Protein AF-A0A4R6DBM1-F1 (afdb_monomer)

Sequence (83 aa):
MTLSGEDLTRASGSLRAYSVAGHDDDRDEAHSILTDLILDATAQGDQEAFEALNEARLLLSQGHSQANDADNMLEALAQTRRE

Nearest PDB structures (foldseek):
  2hmq-assembly2_C  TM=7.723E-01  e=5.314E-01  Themiste dyscritum
  1i4y-assembly1_C  TM=7.826E-01  e=5.945E-01  Phascolopsis gouldii
  1hmd-assembly1_A  TM=7.659E-01  e=5.621E-01  Themiste dyscritum
  2hmq-assembly1_A  TM=7.586E-01  e=7.871E-01  Themiste dyscritum
  1i4z-assembly1_A  TM=7.565E-01  e=9.314E-01  Phascolopsis gouldii

Solvent-accessible surface area (backbone atoms only — not comparable to full-atom values): 4334 Å² total; per-residue (Å²): 134,74,84,59,67,66,54,53,50,50,26,32,51,23,22,46,49,14,43,71,72,62,44,66,69,31,47,52,50,22,52,50,46,43,51,52,52,36,52,51,23,57,77,64,68,37,61,70,57,31,52,54,42,51,49,28,53,52,34,43,72,77,33,50,88,33,14,50,57,23,25,53,52,48,52,49,55,55,50,66,74,74,112

pLDDT: mean 89.92, std 7.63, range [49.69, 95.88]

Organism: NCBI:txid2035

Mean predicted aligned error: 3.41 Å

Radius of gyration: 11.57 Å; Cα contacts (8 Å, |Δi|>4): 93; chains: 1; bounding box: 29×21×30 Å

Foldseek 3Di:
DDQDLVLLVLLLVLLVVCLVPVDVVSLVSNLVSLVVSLVVCVVVVNVVSNVLSVVLNVQSVVGNNSSVVSSVSSVVVSVVVVD

Secondary structure (DSSP, 8-state):
----HHHHHHHHHHHHHHHHH--HHHHHHHHHHHHHHHHHHHHHT-HHHHHHHHHHHHHHHH-GGGHHHHHHHHHHHHHHTT-

Structure (mmCIF, N/CA/C/O backbone):
data_AF-A0A4R6DBM1-F1
#
_entry.id   AF-A0A4R6DBM1-F1
#
loop_
_atom_site.group_PDB
_atom_site.id
_atom_site.type_symbol
_atom_site.label_atom_id
_atom_site.label_alt_id
_atom_site.label_comp_id
_atom_site.label_asym_id
_atom_site.label_entity_id
_atom_site.label_seq_id
_atom_site.pdbx_PDB_ins_code
_atom_site.Cartn_x
_atom_site.Cartn_y
_atom_site.Cartn_z
_atom_site.occupancy
_atom_site.B_iso_or_equiv
_atom_site.auth_seq_id
_atom_site.auth_comp_id
_atom_site.auth_asym_id
_atom_site.auth_atom_id
_atom_site.pdbx_PDB_model_num
ATOM 1 N N . MET A 1 1 ? -15.710 -5.342 10.311 1.00 49.69 1 MET A N 1
ATOM 2 C CA . MET A 1 1 ? -15.231 -5.651 8.950 1.00 49.69 1 MET A CA 1
ATOM 3 C C . MET A 1 1 ? -13.753 -5.349 8.970 1.00 49.69 1 MET A C 1
ATOM 5 O O . MET A 1 1 ? -13.408 -4.328 9.539 1.00 49.69 1 MET A O 1
ATOM 9 N N . THR A 1 2 ? -12.933 -6.282 8.503 1.00 65.56 2 THR A N 1
ATOM 10 C CA . THR A 1 2 ? -11.465 -6.221 8.517 1.00 65.56 2 THR A CA 1
ATOM 11 C C . THR A 1 2 ? -11.012 -5.859 7.106 1.00 65.56 2 THR A C 1
ATOM 13 O O . THR A 1 2 ? -11.695 -6.258 6.161 1.00 65.56 2 THR A O 1
ATOM 16 N N . LEU A 1 3 ? -9.898 -5.135 6.939 1.00 73.94 3 LEU A N 1
ATOM 17 C CA . LEU A 1 3 ? -9.277 -4.953 5.618 1.00 73.94 3 LEU A CA 1
ATOM 18 C C . LEU A 1 3 ? -9.214 -6.275 4.843 1.00 73.94 3 LEU A C 1
ATOM 20 O O . LEU A 1 3 ? -8.898 -7.325 5.410 1.00 73.94 3 LEU A O 1
ATOM 24 N N . SER A 1 4 ? -9.510 -6.202 3.548 1.00 81.19 4 SER A N 1
ATOM 25 C CA . SER A 1 4 ? -9.502 -7.351 2.651 1.00 81.19 4 SER A CA 1
ATOM 26 C C . SER A 1 4 ? -8.089 -7.930 2.541 1.00 81.19 4 SER A C 1
ATOM 28 O O . SER A 1 4 ? -7.168 -7.307 2.014 1.00 81.19 4 SER A O 1
ATOM 30 N N . GLY A 1 5 ? -7.904 -9.145 3.065 1.00 83.12 5 GLY A N 1
ATOM 31 C CA . GLY A 1 5 ? -6.628 -9.860 2.974 1.00 83.12 5 GLY A CA 1
ATOM 32 C C . GLY A 1 5 ? -6.235 -10.198 1.531 1.00 83.12 5 GLY A C 1
ATOM 33 O O . GLY A 1 5 ? -5.046 -10.315 1.229 1.00 83.12 5 GLY A O 1
ATOM 34 N N . GLU A 1 6 ? -7.219 -10.319 0.638 1.00 88.06 6 GLU A N 1
ATOM 35 C CA . GLU A 1 6 ? -6.995 -10.507 -0.797 1.00 88.06 6 GLU A CA 1
ATOM 36 C C . GLU A 1 6 ? -6.392 -9.247 -1.423 1.00 88.06 6 GLU A C 1
ATOM 38 O O . GLU A 1 6 ? -5.385 -9.344 -2.124 1.00 88.06 6 GLU A O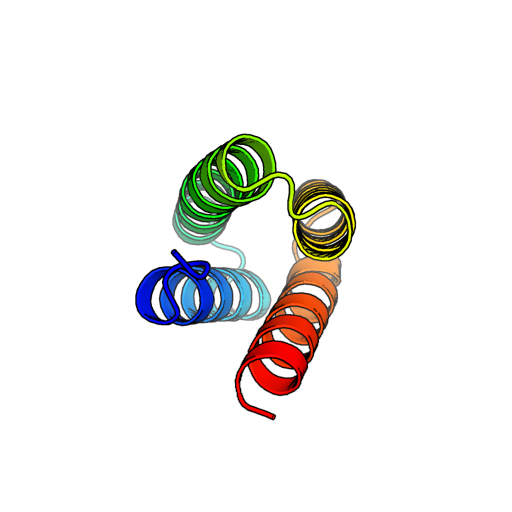 1
ATOM 43 N N . ASP A 1 7 ? -6.923 -8.067 -1.094 1.00 90.25 7 ASP A N 1
ATOM 44 C CA . ASP A 1 7 ? -6.417 -6.795 -1.619 1.00 90.25 7 ASP A CA 1
ATOM 45 C C . ASP A 1 7 ? -5.031 -6.455 -1.063 1.00 90.25 7 ASP A C 1
ATOM 47 O O . ASP A 1 7 ? -4.167 -6.002 -1.811 1.00 90.25 7 ASP A O 1
ATOM 51 N N . LEU A 1 8 ? -4.754 -6.774 0.209 1.00 88.88 8 LEU A N 1
ATOM 52 C CA . LEU A 1 8 ? -3.397 -6.679 0.770 1.00 88.88 8 LEU A CA 1
ATOM 53 C C . LEU A 1 8 ? -2.404 -7.568 0.005 1.00 88.88 8 LEU A C 1
ATOM 55 O O . LEU A 1 8 ? -1.307 -7.129 -0.340 1.00 88.88 8 LEU A O 1
ATOM 59 N N . THR A 1 9 ? -2.801 -8.805 -0.305 1.00 90.38 9 THR A N 1
ATOM 60 C CA . THR A 1 9 ? -1.965 -9.748 -1.065 1.00 90.38 9 THR A CA 1
ATOM 61 C C . THR A 1 9 ? -1.751 -9.267 -2.502 1.00 90.38 9 THR A C 1
ATOM 63 O O . THR A 1 9 ? -0.648 -9.375 -3.039 1.00 90.38 9 THR A O 1
ATOM 66 N N . ARG A 1 10 ? -2.784 -8.698 -3.131 1.00 92.00 10 ARG A N 1
ATOM 67 C CA . ARG A 1 10 ? -2.709 -8.155 -4.491 1.00 92.00 10 ARG A CA 1
ATOM 68 C C . ARG A 1 10 ? -1.829 -6.903 -4.564 1.00 92.00 10 ARG A C 1
ATOM 70 O O . ARG A 1 10 ? -1.020 -6.790 -5.486 1.00 92.00 10 ARG A O 1
ATOM 77 N N . ALA A 1 11 ? -1.940 -5.999 -3.587 1.00 93.00 11 ALA A N 1
ATOM 78 C CA . ALA A 1 11 ? -1.082 -4.820 -3.473 1.00 93.00 11 ALA A CA 1
ATOM 79 C C . ALA A 1 11 ? 0.391 -5.223 -3.319 1.00 93.00 11 ALA A C 1
ATOM 81 O O . ALA A 1 11 ? 1.234 -4.744 -4.072 1.00 93.00 11 ALA A O 1
ATOM 82 N N . SER A 1 12 ? 0.680 -6.160 -2.410 1.00 93.19 12 SER A N 1
ATOM 83 C CA . SER A 1 12 ? 2.019 -6.732 -2.207 1.00 93.19 12 SER A CA 1
ATOM 84 C C . SER A 1 12 ? 2.582 -7.355 -3.494 1.00 93.19 12 SER A C 1
ATOM 86 O O . SER A 1 12 ? 3.690 -7.031 -3.922 1.00 93.19 12 SER A O 1
ATOM 88 N N . GLY A 1 13 ? 1.785 -8.166 -4.200 1.00 93.12 13 GLY A N 1
ATOM 89 C CA . GLY A 1 13 ? 2.188 -8.751 -5.483 1.00 93.12 13 GLY A CA 1
ATOM 90 C C . GLY A 1 13 ? 2.554 -7.704 -6.541 1.00 93.12 13 GLY A C 1
ATOM 91 O O . GLY A 1 13 ? 3.580 -7.843 -7.208 1.00 93.12 13 GLY A O 1
ATOM 92 N N . SER A 1 14 ? 1.758 -6.638 -6.647 1.00 94.38 14 SER A N 1
ATOM 93 C CA . SER A 1 14 ? 1.982 -5.542 -7.604 1.00 94.38 14 SER A CA 1
ATOM 94 C C . SER A 1 14 ? 3.217 -4.713 -7.235 1.00 94.38 14 SER A C 1
ATOM 96 O O . SER A 1 14 ? 4.035 -4.395 -8.093 1.00 94.38 14 SER A O 1
ATOM 98 N N . LEU A 1 15 ? 3.426 -4.436 -5.945 1.00 93.38 15 LEU A N 1
ATOM 99 C CA . LEU A 1 15 ? 4.630 -3.760 -5.452 1.00 93.38 15 LEU A CA 1
ATOM 100 C C . LEU A 1 15 ? 5.895 -4.567 -5.704 1.00 93.38 15 LEU A C 1
ATOM 102 O O . LEU A 1 15 ? 6.907 -3.998 -6.105 1.00 93.38 15 LEU A O 1
ATOM 106 N N . ARG A 1 16 ? 5.845 -5.885 -5.508 1.00 93.00 16 ARG A N 1
ATOM 107 C CA . ARG A 1 16 ? 6.974 -6.775 -5.781 1.00 93.00 16 ARG A CA 1
ATOM 108 C C . ARG A 1 16 ? 7.263 -6.869 -7.276 1.00 93.00 16 ARG A C 1
ATOM 110 O O . ARG A 1 16 ? 8.427 -6.806 -7.668 1.00 93.00 16 ARG A O 1
ATOM 117 N N . ALA A 1 17 ? 6.228 -6.980 -8.109 1.00 92.06 17 ALA A N 1
ATOM 118 C CA . ALA A 1 17 ? 6.365 -6.951 -9.564 1.00 92.06 17 ALA A CA 1
ATOM 119 C C . ALA A 1 17 ? 7.002 -5.635 -10.025 1.00 92.06 17 ALA A C 1
ATOM 121 O O . ALA A 1 17 ? 8.040 -5.665 -10.695 1.00 92.06 17 ALA A O 1
ATOM 122 N N . TYR A 1 18 ? 6.477 -4.502 -9.540 1.00 92.50 18 TYR A N 1
ATOM 123 C CA . TYR A 1 18 ? 7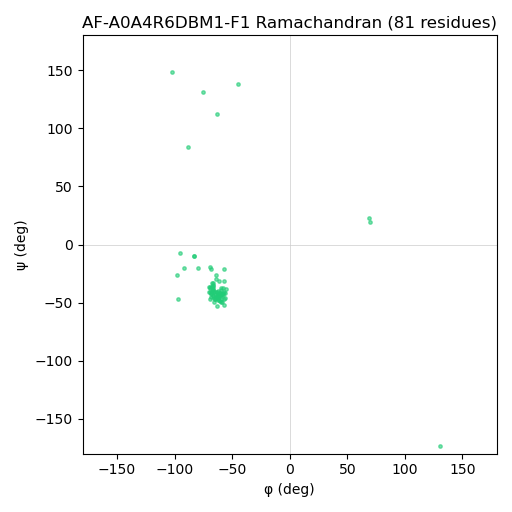.067 -3.196 -9.785 1.00 92.50 18 TYR A CA 1
ATOM 124 C C . TYR A 1 18 ? 8.508 -3.179 -9.297 1.00 92.50 18 TYR A C 1
ATOM 126 O O . TYR A 1 18 ? 9.370 -2.924 -10.115 1.00 92.50 18 TYR A O 1
ATOM 134 N N . SER A 1 19 ? 8.810 -3.562 -8.051 1.00 91.12 19 SER A N 1
ATOM 135 C CA . SER A 1 19 ? 10.162 -3.594 -7.462 1.00 91.12 19 SER A CA 1
ATOM 136 C C . SER A 1 19 ? 11.180 -4.456 -8.218 1.00 91.12 19 SER A C 1
ATOM 138 O O . SER A 1 19 ? 12.382 -4.235 -8.070 1.00 91.12 19 SER A O 1
ATOM 140 N N . VAL A 1 20 ? 10.750 -5.418 -9.032 1.00 91.00 20 VAL A N 1
ATOM 141 C CA . VAL A 1 20 ? 11.652 -6.258 -9.834 1.00 91.00 20 VAL A CA 1
ATOM 142 C C . VAL A 1 20 ? 11.788 -5.727 -11.258 1.00 91.00 20 VAL A C 1
ATOM 144 O O . VAL A 1 20 ? 12.903 -5.621 -11.765 1.00 91.00 20 VAL A O 1
ATOM 147 N N . ALA A 1 21 ? 10.671 -5.391 -11.904 1.00 90.56 21 ALA A N 1
ATOM 148 C CA . ALA A 1 21 ? 10.632 -5.079 -13.331 1.00 90.56 21 ALA A CA 1
ATOM 149 C C . ALA A 1 21 ? 10.654 -3.573 -13.642 1.00 90.56 21 ALA A C 1
ATOM 151 O O . ALA A 1 21 ? 11.111 -3.170 -14.709 1.00 90.56 21 ALA A O 1
ATOM 152 N N . GLY A 1 22 ? 10.183 -2.741 -12.714 1.00 87.75 22 GLY A N 1
ATOM 153 C CA . GLY A 1 22 ? 10.103 -1.289 -12.859 1.00 87.75 22 GLY A CA 1
ATOM 154 C C . GLY A 1 22 ? 9.046 -0.834 -13.866 1.00 87.75 22 GLY A C 1
ATOM 155 O O . GLY A 1 22 ? 9.141 0.284 -14.364 1.00 87.75 22 GLY A O 1
ATOM 156 N N . HIS A 1 23 ? 8.073 -1.685 -14.208 1.00 92.19 23 HIS A N 1
ATOM 157 C CA . HIS A 1 23 ? 7.019 -1.326 -15.153 1.00 92.19 23 HIS A CA 1
ATOM 158 C C . HIS A 1 23 ? 5.993 -0.391 -14.509 1.00 92.19 23 HIS A C 1
ATOM 160 O O . HIS A 1 23 ? 5.475 -0.670 -13.429 1.00 92.19 23 HIS A O 1
ATOM 166 N N . ASP A 1 24 ? 5.662 0.699 -15.199 1.00 91.19 24 ASP A N 1
ATOM 167 C CA . ASP A 1 24 ? 4.698 1.684 -14.701 1.00 91.19 24 ASP A CA 1
ATOM 168 C C . ASP A 1 24 ? 3.297 1.087 -14.475 1.00 91.19 24 ASP A C 1
ATOM 170 O O . ASP A 1 24 ? 2.625 1.494 -13.533 1.00 91.19 24 ASP A O 1
ATOM 174 N N . ASP A 1 25 ? 2.888 0.079 -15.256 1.00 93.81 25 ASP A N 1
ATOM 175 C CA . ASP A 1 25 ? 1.596 -0.602 -15.077 1.00 93.81 25 ASP A CA 1
ATOM 176 C C . ASP A 1 25 ? 1.486 -1.273 -13.692 1.00 93.81 25 ASP A C 1
ATOM 178 O O . ASP A 1 25 ? 0.463 -1.145 -13.019 1.00 93.81 25 ASP A O 1
ATOM 182 N N . ASP A 1 26 ? 2.564 -1.917 -13.223 1.00 93.69 26 ASP A N 1
ATOM 183 C CA . ASP A 1 26 ? 2.614 -2.552 -11.898 1.00 93.69 26 ASP A CA 1
ATOM 184 C C . ASP A 1 26 ? 2.559 -1.496 -10.777 1.00 93.69 26 ASP A C 1
ATOM 186 O O . ASP A 1 26 ? 1.929 -1.698 -9.732 1.00 93.69 26 ASP A O 1
ATOM 190 N N . ARG A 1 27 ? 3.198 -0.336 -10.996 1.00 92.88 27 ARG A N 1
ATOM 191 C CA . ARG A 1 27 ? 3.151 0.804 -10.066 1.00 92.88 27 ARG A CA 1
ATOM 192 C C . ARG A 1 27 ? 1.740 1.369 -9.965 1.00 92.88 27 ARG A C 1
ATOM 194 O O . ARG A 1 27 ? 1.263 1.648 -8.865 1.00 92.88 27 ARG A O 1
ATOM 201 N N . ASP A 1 28 ? 1.095 1.579 -11.103 1.00 94.88 28 ASP A N 1
ATOM 202 C CA . ASP A 1 28 ? -0.224 2.194 -11.173 1.00 94.88 28 ASP A CA 1
ATOM 203 C C . ASP A 1 28 ? -1.291 1.250 -10.587 1.00 94.88 28 ASP A C 1
ATOM 205 O O . ASP A 1 28 ? -2.163 1.699 -9.836 1.00 94.88 28 ASP A O 1
ATOM 209 N N . GLU A 1 29 ? -1.165 -0.064 -10.810 1.00 95.19 29 GLU A N 1
ATOM 210 C CA . GLU A 1 29 ? -1.997 -1.072 -10.145 1.00 95.19 29 GLU A CA 1
ATOM 211 C C . GLU A 1 29 ? -1.797 -1.063 -8.620 1.00 95.19 29 GLU A C 1
ATOM 213 O O . GLU A 1 29 ? -2.777 -0.974 -7.873 1.00 95.19 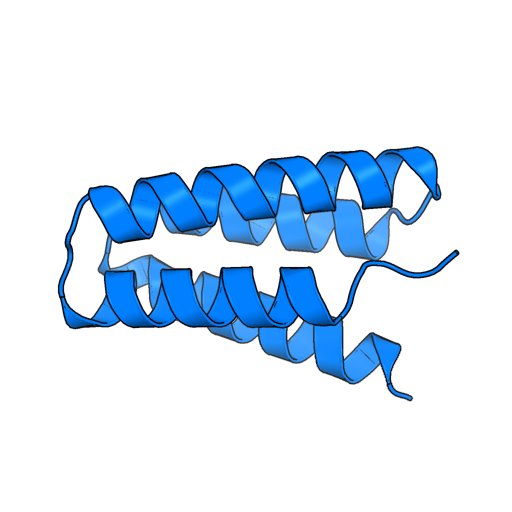29 GLU A O 1
ATOM 218 N N . ALA A 1 30 ? -0.548 -1.053 -8.139 1.00 94.06 30 ALA A N 1
ATOM 219 C CA . ALA A 1 30 ? -0.256 -0.951 -6.709 1.00 94.06 30 ALA A CA 1
ATOM 220 C C . ALA A 1 30 ? -0.840 0.333 -6.086 1.00 94.06 30 ALA A C 1
ATOM 222 O O . ALA A 1 30 ? -1.445 0.281 -5.014 1.00 94.06 30 ALA A O 1
ATOM 223 N N . HIS A 1 31 ? -0.731 1.483 -6.762 1.00 95.06 31 HIS A N 1
ATOM 224 C CA . HIS A 1 31 ? -1.331 2.740 -6.305 1.00 95.06 31 HIS A CA 1
ATOM 225 C C . HIS A 1 31 ? -2.859 2.681 -6.217 1.00 95.06 31 HIS A C 1
ATOM 227 O O . HIS A 1 31 ? -3.431 3.236 -5.269 1.00 95.06 31 HIS A O 1
ATOM 233 N N . SER A 1 32 ? -3.516 2.034 -7.183 1.00 95.81 32 SER A N 1
ATOM 234 C CA . SER A 1 32 ? -4.971 1.869 -7.182 1.00 95.81 32 SER A CA 1
ATOM 235 C C . SER A 1 32 ? -5.417 1.050 -5.974 1.00 95.81 32 SER A C 1
ATOM 237 O O . SER A 1 32 ? -6.218 1.531 -5.177 1.00 95.81 32 SER A O 1
ATOM 239 N N . ILE A 1 33 ? -4.831 -0.134 -5.779 1.00 95.44 33 ILE A N 1
ATOM 240 C CA . ILE A 1 33 ? -5.221 -1.043 -4.691 1.00 95.44 33 ILE A CA 1
ATOM 241 C C . ILE A 1 33 ? -4.926 -0.412 -3.325 1.00 95.44 33 ILE A C 1
ATOM 243 O O . ILE 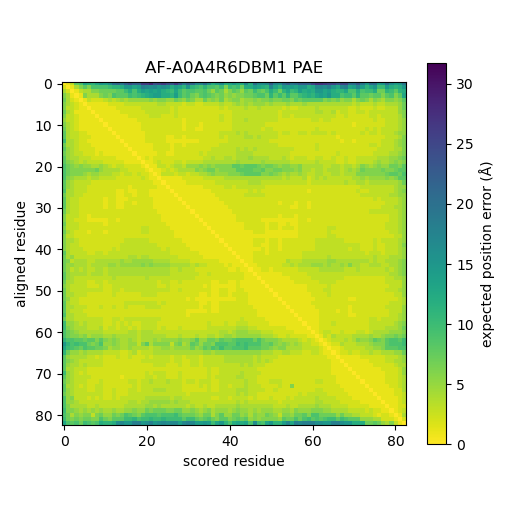A 1 33 ? -5.751 -0.477 -2.417 1.00 95.44 33 ILE A O 1
ATOM 247 N N . LEU A 1 34 ? -3.778 0.261 -3.174 1.00 94.88 34 LEU A N 1
ATOM 248 C CA . LEU A 1 34 ? -3.458 0.998 -1.948 1.00 94.88 34 LEU A CA 1
ATOM 249 C C . LEU A 1 34 ? -4.482 2.093 -1.652 1.00 94.88 34 LEU A C 1
ATOM 251 O O . LEU A 1 34 ? -4.810 2.324 -0.493 1.00 94.88 34 LEU A O 1
ATOM 255 N N . THR A 1 35 ? -4.999 2.770 -2.677 1.00 95.50 35 THR A N 1
ATOM 256 C CA . THR A 1 35 ? -6.026 3.801 -2.491 1.00 95.50 35 THR A CA 1
ATOM 257 C C . THR A 1 35 ? -7.333 3.193 -1.992 1.00 95.50 35 THR A C 1
ATOM 259 O O . THR A 1 35 ? -7.909 3.727 -1.044 1.00 95.50 35 THR A O 1
ATOM 262 N N . ASP A 1 36 ? -7.755 2.061 -2.551 1.00 94.69 36 ASP A N 1
ATOM 263 C CA . ASP A 1 36 ? -8.957 1.349 -2.104 1.00 94.69 36 ASP A CA 1
ATOM 264 C C . ASP A 1 36 ? -8.808 0.861 -0.653 1.00 94.69 36 ASP A C 1
ATOM 266 O O . ASP A 1 36 ? -9.667 1.128 0.189 1.00 94.69 36 ASP A O 1
ATOM 270 N N . LEU A 1 37 ? -7.659 0.270 -0.310 1.00 94.12 37 LEU A N 1
ATOM 271 C CA . LEU A 1 37 ? -7.342 -0.151 1.059 1.00 94.12 37 LEU A CA 1
ATOM 272 C C . LEU A 1 37 ? -7.341 1.022 2.057 1.00 94.12 37 LEU A C 1
ATOM 274 O O . LEU A 1 37 ? -7.809 0.873 3.185 1.00 94.12 37 LEU A O 1
ATOM 278 N N .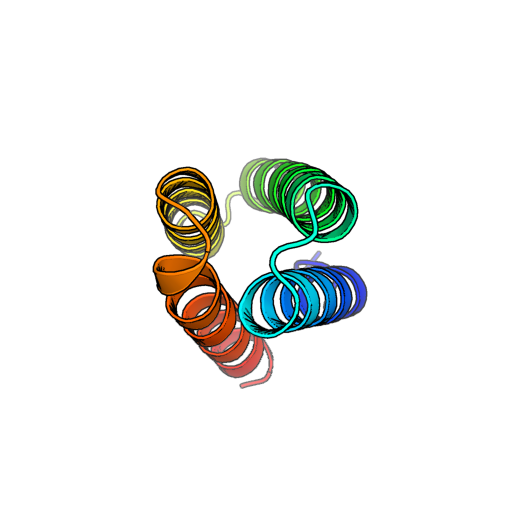 ILE A 1 38 ? -6.836 2.200 1.667 1.00 95.00 38 ILE A N 1
ATOM 279 C CA . ILE A 1 38 ? -6.855 3.411 2.510 1.00 95.00 38 ILE A CA 1
ATOM 280 C C . ILE A 1 38 ? -8.292 3.880 2.756 1.00 95.00 38 ILE A C 1
ATOM 282 O O . ILE A 1 38 ? -8.628 4.270 3.880 1.00 95.00 38 ILE A O 1
ATOM 286 N N . LEU A 1 39 ? -9.140 3.862 1.724 1.00 93.88 39 LEU A N 1
ATOM 287 C CA . LEU A 1 39 ? -10.552 4.223 1.852 1.00 93.88 39 LEU A CA 1
ATOM 288 C C . LEU A 1 39 ? -11.273 3.262 2.800 1.00 93.88 39 LEU A C 1
ATOM 290 O O . LEU A 1 39 ? -11.990 3.717 3.694 1.00 93.88 39 LEU A O 1
ATOM 294 N N . ASP A 1 40 ? -11.011 1.964 2.676 1.00 92.81 40 ASP A N 1
ATOM 295 C CA . ASP A 1 40 ? -11.567 0.943 3.560 1.00 92.81 40 ASP A CA 1
ATOM 296 C C . ASP A 1 40 ? -11.091 1.102 5.008 1.00 92.81 40 ASP A C 1
ATOM 298 O O . ASP A 1 40 ? -11.912 1.067 5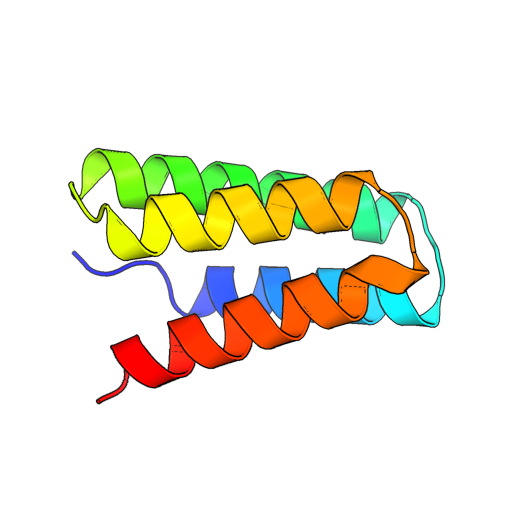.927 1.00 92.81 40 ASP A O 1
ATOM 302 N N . ALA A 1 41 ? -9.794 1.334 5.231 1.00 92.06 41 ALA A N 1
ATOM 303 C CA . ALA A 1 41 ? -9.243 1.586 6.564 1.00 92.06 41 ALA A CA 1
ATOM 304 C C . ALA A 1 41 ? -9.884 2.826 7.206 1.00 92.06 41 ALA A C 1
ATOM 306 O O . ALA A 1 41 ? -10.292 2.798 8.368 1.00 92.06 41 ALA A O 1
ATOM 307 N N . THR A 1 42 ? -10.061 3.893 6.420 1.00 93.19 42 THR A N 1
ATOM 308 C CA . THR A 1 42 ? -10.724 5.128 6.862 1.00 93.19 42 THR A CA 1
ATOM 309 C C . THR A 1 42 ? -12.180 4.869 7.247 1.00 93.19 42 THR A C 1
ATOM 311 O O . THR A 1 42 ? -12.627 5.303 8.308 1.00 93.19 42 THR A O 1
ATOM 314 N N . ALA A 1 43 ? -12.925 4.133 6.417 1.00 92.44 43 ALA A N 1
ATOM 315 C CA . ALA A 1 43 ? -14.322 3.791 6.679 1.00 92.44 43 ALA A CA 1
ATOM 316 C C . ALA A 1 43 ? -14.489 2.904 7.925 1.00 92.44 43 ALA A C 1
ATOM 318 O O . ALA A 1 43 ? -15.507 2.983 8.612 1.00 92.44 43 ALA A O 1
ATOM 319 N N . GLN A 1 44 ? -13.484 2.082 8.230 1.00 90.50 44 GLN A N 1
ATOM 320 C CA . GLN A 1 44 ? -13.449 1.215 9.408 1.00 90.50 44 GLN A CA 1
ATOM 321 C C . GLN A 1 44 ? -12.980 1.941 10.681 1.00 90.50 44 GLN A C 1
ATOM 323 O O . GLN A 1 44 ? -13.112 1.383 11.770 1.00 90.50 44 GLN A O 1
ATOM 328 N N . GLY A 1 45 ? -12.466 3.173 10.573 1.00 91.50 45 GLY A N 1
ATOM 329 C CA . GLY A 1 45 ? -11.836 3.884 11.691 1.00 91.50 45 GLY A CA 1
ATOM 330 C C . GLY A 1 45 ? -10.505 3.260 12.128 1.00 91.50 45 GLY A C 1
ATOM 331 O O . GLY A 1 45 ? -10.086 3.433 13.271 1.00 91.50 45 GLY A O 1
ATOM 332 N N . ASP A 1 46 ? -9.860 2.509 11.236 1.00 91.56 46 ASP A N 1
ATOM 333 C CA . ASP A 1 46 ? -8.626 1.772 11.487 1.00 91.56 46 ASP A CA 1
ATOM 334 C C . ASP A 1 46 ? -7.417 2.664 11.196 1.00 91.56 46 ASP A C 1
ATOM 336 O O . ASP A 1 46 ? -6.862 2.688 10.093 1.00 91.56 46 ASP A O 1
ATOM 340 N N . GLN A 1 47 ? -7.057 3.468 12.195 1.00 91.25 47 GLN A N 1
ATOM 341 C CA . GLN A 1 47 ? -6.030 4.489 12.036 1.00 91.25 47 GLN A CA 1
ATOM 342 C C . GLN A 1 47 ? -4.625 3.902 11.828 1.00 91.25 47 GLN A C 1
ATOM 344 O O . GLN A 1 47 ? -3.847 4.457 11.057 1.00 91.25 47 GLN A O 1
ATOM 349 N N . GLU A 1 48 ? -4.323 2.757 12.440 1.00 90.94 48 GLU A N 1
ATOM 350 C CA . GLU A 1 48 ? -3.028 2.089 12.277 1.00 90.94 48 GLU A CA 1
ATOM 351 C C . GLU A 1 48 ? -2.825 1.608 10.833 1.00 90.94 48 GLU A C 1
ATOM 353 O O . GLU A 1 48 ? -1.792 1.899 10.225 1.00 90.94 48 GLU A O 1
ATOM 358 N N . ALA A 1 49 ? -3.827 0.950 10.230 1.00 91.62 49 ALA A N 1
ATOM 359 C CA . ALA A 1 49 ? -3.745 0.619 8.805 1.00 91.62 49 ALA A CA 1
ATOM 360 C C . ALA A 1 49 ? -3.673 1.859 7.933 1.00 91.62 49 ALA A C 1
ATOM 362 O O . ALA A 1 49 ? -2.924 1.875 6.962 1.00 91.62 49 ALA A O 1
ATOM 363 N N . PHE A 1 50 ? -4.495 2.863 8.231 1.00 93.81 50 PHE A N 1
ATOM 364 C CA . PHE A 1 50 ? -4.539 4.076 7.434 1.00 93.81 50 PHE A CA 1
ATOM 365 C C . PHE A 1 50 ? -3.155 4.729 7.344 1.00 93.81 50 PHE A C 1
ATOM 367 O O . PHE A 1 50 ? -2.726 5.099 6.250 1.00 93.81 50 PHE A O 1
ATOM 374 N N . GLU A 1 51 ? -2.448 4.848 8.469 1.00 94.38 51 GLU A N 1
ATOM 375 C CA . GLU A 1 51 ? -1.103 5.423 8.524 1.00 94.38 51 GLU A CA 1
ATOM 376 C C . GLU A 1 51 ? -0.099 4.550 7.758 1.00 94.38 51 GLU A C 1
ATOM 378 O O . GLU A 1 51 ? 0.570 5.053 6.852 1.00 94.38 51 GLU A O 1
ATOM 383 N N . ALA A 1 52 ? -0.079 3.237 8.015 1.00 93.50 52 ALA A N 1
ATOM 384 C CA . ALA A 1 52 ? 0.823 2.302 7.339 1.00 93.50 52 ALA A CA 1
ATOM 385 C C . ALA A 1 52 ? 0.618 2.266 5.811 1.00 93.50 52 ALA A C 1
ATOM 387 O O . ALA A 1 52 ? 1.580 2.287 5.043 1.00 93.50 52 ALA A O 1
ATOM 388 N N . LEU A 1 53 ? -0.634 2.251 5.346 1.00 95.00 53 LEU A N 1
ATOM 389 C CA . LEU A 1 53 ? -0.967 2.233 3.919 1.00 95.00 53 LEU A CA 1
ATOM 390 C C . LEU A 1 53 ? -0.631 3.563 3.231 1.00 95.00 53 LEU A C 1
ATOM 392 O O . LEU A 1 53 ? -0.187 3.564 2.081 1.00 95.00 53 LEU A O 1
ATOM 396 N N . ASN A 1 54 ? -0.809 4.701 3.913 1.00 95.88 54 ASN A N 1
ATOM 397 C CA . ASN A 1 54 ? -0.385 5.996 3.375 1.00 95.88 54 ASN A CA 1
ATOM 398 C C . ASN A 1 54 ? 1.136 6.091 3.254 1.00 95.88 54 ASN A C 1
ATOM 400 O O . ASN A 1 54 ? 1.626 6.628 2.259 1.00 95.88 54 ASN A O 1
ATOM 404 N N . GLU A 1 55 ? 1.875 5.560 4.225 1.00 95.38 55 G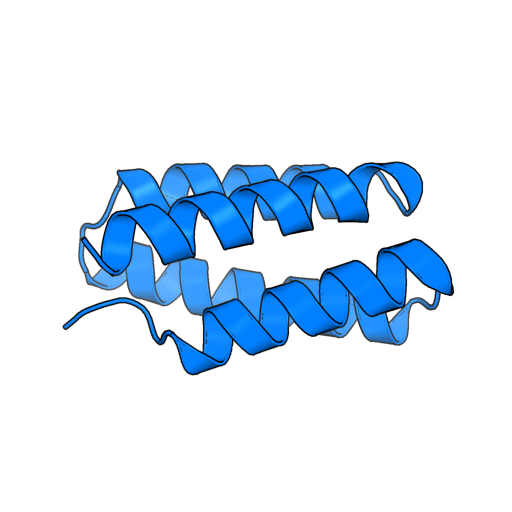LU A N 1
ATOM 405 C CA . GLU A 1 55 ? 3.334 5.506 4.170 1.00 95.38 55 GLU A CA 1
ATOM 406 C C . GLU A 1 55 ? 3.813 4.594 3.033 1.00 95.38 55 GLU A C 1
ATOM 408 O O . GLU A 1 55 ? 4.607 5.035 2.202 1.00 95.38 55 GLU A O 1
ATOM 413 N N . ALA A 1 56 ? 3.236 3.397 2.882 1.00 94.69 56 ALA A N 1
ATOM 414 C CA . ALA A 1 56 ? 3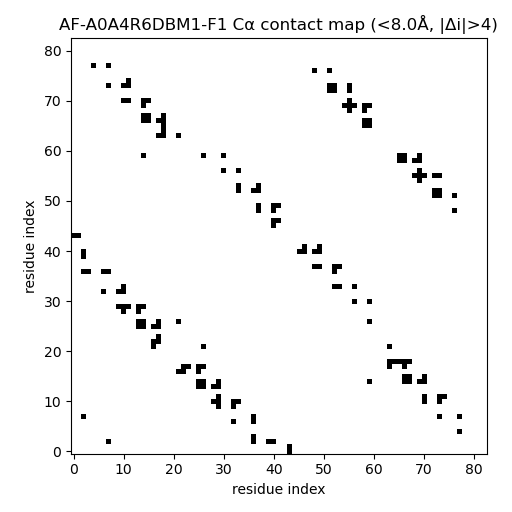.519 2.513 1.748 1.00 94.69 56 ALA A CA 1
ATOM 415 C C . ALA A 1 56 ? 3.246 3.202 0.395 1.00 94.69 56 ALA A C 1
ATOM 417 O O . ALA A 1 56 ? 4.052 3.119 -0.536 1.00 94.69 56 ALA A O 1
ATOM 418 N N . ARG A 1 57 ? 2.145 3.959 0.288 1.00 94.62 57 ARG A N 1
ATOM 419 C CA . ARG A 1 57 ? 1.820 4.734 -0.921 1.00 94.62 57 ARG A CA 1
ATOM 420 C C . ARG A 1 57 ? 2.816 5.868 -1.176 1.00 94.62 57 ARG A C 1
ATOM 422 O O . ARG A 1 57 ? 3.137 6.147 -2.333 1.00 94.62 57 ARG A O 1
ATOM 429 N N . LEU A 1 58 ? 3.301 6.527 -0.123 1.00 94.31 58 LEU A N 1
ATOM 430 C CA . LEU A 1 58 ? 4.327 7.564 -0.224 1.00 94.31 58 LEU A CA 1
ATOM 431 C C . LEU A 1 58 ? 5.660 6.972 -0.693 1.00 94.31 58 LEU A C 1
ATOM 433 O O . LEU A 1 58 ? 6.285 7.543 -1.584 1.00 94.31 58 LEU A O 1
ATOM 437 N N . LEU A 1 59 ? 6.078 5.829 -0.148 1.00 93.44 59 LEU A N 1
ATOM 438 C CA . LEU A 1 59 ? 7.288 5.119 -0.570 1.00 93.44 59 LEU A CA 1
ATOM 439 C C . LEU A 1 59 ? 7.214 4.726 -2.048 1.00 93.44 59 LEU A C 1
ATOM 441 O O . LEU A 1 59 ? 8.124 5.046 -2.811 1.00 93.44 59 LEU A O 1
ATOM 445 N N . LEU A 1 60 ? 6.090 4.153 -2.487 1.00 91.12 60 LEU A N 1
ATOM 446 C CA . LEU A 1 60 ? 5.875 3.802 -3.893 1.00 91.12 60 LEU A CA 1
ATOM 447 C C . LEU A 1 60 ? 6.047 5.009 -4.835 1.00 91.12 60 LEU A C 1
ATOM 449 O O . LEU A 1 60 ? 6.646 4.885 -5.904 1.00 91.12 60 LEU A O 1
ATOM 453 N N . SER A 1 61 ? 5.589 6.194 -4.413 1.00 89.94 61 SER A N 1
ATOM 454 C CA . SER A 1 61 ? 5.713 7.429 -5.202 1.00 89.94 61 SER A CA 1
ATOM 455 C C . SER A 1 61 ? 7.151 7.947 -5.343 1.00 89.94 61 SER A C 1
ATOM 457 O O . SER A 1 61 ? 7.435 8.723 -6.255 1.00 89.94 61 SER A 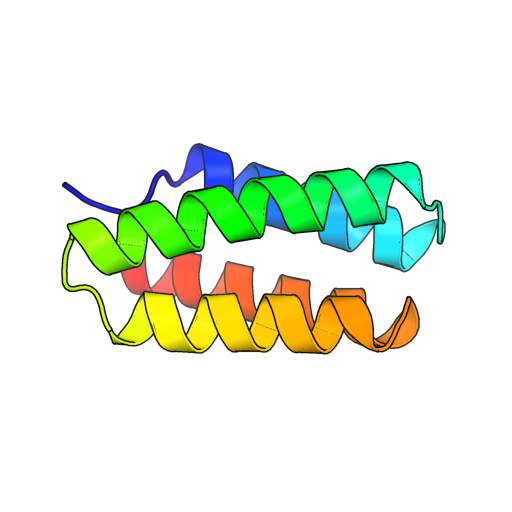O 1
ATOM 459 N N . GLN A 1 62 ? 8.071 7.520 -4.470 1.00 89.19 62 GLN A N 1
ATOM 460 C CA . GLN A 1 62 ? 9.485 7.910 -4.528 1.00 89.19 62 GLN A CA 1
ATOM 461 C C . GLN A 1 62 ? 10.267 7.116 -5.577 1.00 89.19 62 GLN A C 1
ATOM 463 O O . GLN A 1 62 ? 11.313 7.574 -6.040 1.00 89.19 62 GLN A O 1
ATOM 468 N N . GLY A 1 63 ? 9.753 5.954 -5.985 1.00 85.81 63 GLY A N 1
ATOM 469 C CA . GLY A 1 63 ? 10.273 5.197 -7.112 1.00 85.81 63 GLY A CA 1
ATOM 470 C C . GLY A 1 63 ? 10.523 3.724 -6.821 1.00 85.81 63 GLY A C 1
ATOM 471 O O . GLY A 1 63 ? 10.204 3.179 -5.769 1.00 85.81 63 GLY A O 1
ATOM 472 N N . HIS A 1 64 ? 11.120 3.081 -7.818 1.00 82.19 64 HIS A N 1
ATOM 473 C CA . HIS A 1 64 ? 11.288 1.633 -7.914 1.00 82.19 64 HIS A CA 1
ATOM 474 C C . HIS A 1 64 ? 12.039 0.997 -6.735 1.00 82.19 64 HIS A C 1
ATOM 476 O O . HIS A 1 64 ? 11.622 -0.041 -6.231 1.00 82.19 64 HIS A O 1
ATOM 482 N N . SER A 1 65 ? 13.101 1.641 -6.244 1.00 83.75 65 SER A N 1
ATOM 483 C CA . SER A 1 65 ? 13.912 1.119 -5.135 1.00 83.75 65 SER A CA 1
ATOM 484 C C . SER A 1 65 ? 13.183 1.093 -3.789 1.00 83.75 65 SER A C 1
ATOM 486 O O . SER A 1 65 ? 13.583 0.336 -2.912 1.00 83.75 65 SER A O 1
ATOM 488 N N . GLN A 1 66 ? 12.130 1.899 -3.630 1.00 90.44 66 GLN A N 1
ATOM 489 C CA . GLN A 1 66 ? 11.332 2.015 -2.403 1.00 90.44 66 GLN A CA 1
ATOM 490 C C . GLN A 1 66 ? 10.083 1.116 -2.431 1.00 90.44 66 GLN A C 1
ATOM 492 O O . GLN A 1 66 ? 9.393 0.968 -1.425 1.00 90.44 66 GLN A O 1
ATOM 497 N N . ALA A 1 67 ? 9.791 0.478 -3.570 1.00 91.19 67 ALA A N 1
ATOM 498 C CA . ALA A 1 67 ? 8.638 -0.408 -3.715 1.00 91.19 67 ALA A CA 1
ATOM 499 C C . ALA A 1 67 ? 8.759 -1.679 -2.855 1.00 91.19 67 ALA A C 1
ATOM 501 O O . ALA A 1 67 ? 7.757 -2.157 -2.331 1.00 91.19 67 ALA A O 1
ATOM 502 N N . ASN A 1 68 ? 9.979 -2.187 -2.652 1.00 90.75 68 ASN A N 1
ATOM 503 C CA . ASN A 1 68 ? 10.233 -3.312 -1.749 1.00 90.75 68 ASN A CA 1
ATOM 504 C C . ASN A 1 68 ? 9.974 -2.949 -0.278 1.00 90.75 68 ASN A C 1
ATOM 506 O O . ASN A 1 68 ? 9.489 -3.774 0.489 1.00 90.75 68 ASN A O 1
ATOM 510 N N . ASP A 1 69 ? 10.275 -1.712 0.123 1.00 92.62 69 ASP A N 1
ATOM 511 C CA . ASP A 1 69 ? 10.004 -1.251 1.487 1.00 92.62 69 ASP A CA 1
ATOM 512 C C . ASP A 1 69 ? 8.496 -1.105 1.717 1.00 92.62 69 ASP A C 1
ATOM 514 O O . ASP A 1 69 ? 7.985 -1.563 2.738 1.00 92.62 69 ASP A O 1
ATOM 518 N N . ALA A 1 70 ? 7.765 -0.581 0.726 1.00 92.94 70 ALA A N 1
ATOM 519 C CA . ALA A 1 70 ? 6.304 -0.583 0.738 1.00 92.94 70 ALA A CA 1
ATOM 520 C C . ALA A 1 70 ? 5.727 -2.012 0.845 1.00 92.94 70 ALA A C 1
ATOM 522 O O . ALA A 1 70 ? 4.801 -2.225 1.627 1.00 92.94 70 ALA A O 1
ATOM 523 N N . ASP A 1 71 ? 6.290 -2.990 0.119 1.00 93.62 71 ASP A N 1
ATOM 524 C CA . ASP A 1 71 ? 5.892 -4.409 0.192 1.00 93.62 71 ASP A CA 1
ATOM 525 C C . ASP A 1 71 ? 6.069 -4.974 1.611 1.00 93.62 71 ASP A C 1
ATOM 527 O O . ASP A 1 71 ? 5.123 -5.502 2.197 1.00 93.62 71 ASP A O 1
ATOM 531 N N . ASN A 1 72 ? 7.243 -4.767 2.216 1.00 91.75 72 ASN A N 1
ATOM 532 C CA . ASN A 1 72 ? 7.531 -5.219 3.582 1.00 91.75 72 ASN A CA 1
ATOM 533 C C . ASN A 1 72 ? 6.548 -4.633 4.612 1.00 91.75 72 ASN A C 1
ATOM 535 O O . ASN A 1 72 ? 6.155 -5.319 5.558 1.00 91.75 72 ASN A O 1
ATOM 539 N N . MET A 1 73 ? 6.129 -3.374 4.437 1.00 92.19 73 MET A N 1
ATOM 540 C CA . MET A 1 73 ? 5.128 -2.749 5.308 1.00 92.19 73 MET A CA 1
ATOM 541 C C . MET A 1 73 ? 3.754 -3.416 5.187 1.00 92.19 73 MET A C 1
ATOM 543 O O . MET A 1 73 ? 3.085 -3.629 6.201 1.00 92.19 73 MET A O 1
ATOM 547 N N . LEU A 1 74 ? 3.334 -3.776 3.971 1.00 91.94 74 LEU A N 1
ATOM 548 C CA . LEU A 1 74 ? 2.079 -4.499 3.749 1.00 91.94 74 LEU A CA 1
ATOM 549 C C . LEU A 1 74 ? 2.128 -5.914 4.315 1.00 91.94 74 LEU A C 1
ATOM 551 O O . LEU A 1 74 ? 1.143 -6.353 4.910 1.00 91.94 74 LEU A O 1
ATOM 555 N N . GLU A 1 75 ? 3.256 -6.612 4.180 1.00 90.94 75 GLU A N 1
ATOM 556 C CA . GLU A 1 75 ? 3.442 -7.930 4.790 1.00 90.94 75 GLU A CA 1
ATOM 557 C C . GLU A 1 75 ? 3.354 -7.853 6.321 1.00 90.94 75 GLU A C 1
ATOM 559 O O . GLU A 1 75 ? 2.634 -8.650 6.929 1.00 90.94 75 GLU A O 1
ATOM 564 N N . ALA A 1 76 ? 3.999 -6.860 6.942 1.00 90.19 76 ALA A N 1
ATOM 565 C CA . ALA A 1 76 ? 3.917 -6.633 8.384 1.00 90.19 76 ALA A CA 1
ATOM 566 C C . ALA A 1 76 ? 2.479 -6.325 8.835 1.00 90.19 76 ALA A C 1
ATOM 568 O O . ALA A 1 76 ? 1.974 -6.959 9.761 1.00 90.19 76 ALA A O 1
ATOM 569 N N . LEU A 1 77 ? 1.780 -5.421 8.139 1.00 89.69 77 LEU A N 1
ATOM 570 C CA . LEU A 1 77 ? 0.381 -5.089 8.424 1.00 89.69 77 LEU A CA 1
ATOM 571 C C . LEU A 1 77 ? -0.536 -6.314 8.281 1.00 89.69 77 LEU A C 1
ATOM 573 O O . LEU A 1 77 ? -1.434 -6.524 9.099 1.00 89.69 77 LEU A O 1
ATOM 577 N N . ALA A 1 78 ? -0.318 -7.133 7.251 1.00 87.69 78 ALA A N 1
ATOM 578 C CA . ALA A 1 78 ? -1.068 -8.363 7.035 1.00 87.69 78 ALA A CA 1
ATOM 579 C C . ALA A 1 78 ? -0.791 -9.405 8.126 1.00 87.69 78 ALA A C 1
ATOM 581 O O . ALA A 1 78 ? -1.703 -10.143 8.499 1.00 87.69 78 ALA A O 1
ATOM 582 N N . GLN A 1 79 ? 0.435 -9.470 8.650 1.00 86.56 79 GLN A N 1
ATOM 583 C CA . GLN A 1 79 ? 0.790 -10.366 9.745 1.00 86.56 79 GLN A CA 1
ATOM 584 C C . GLN A 1 79 ? 0.131 -9.945 11.062 1.00 86.56 79 GLN A C 1
ATOM 586 O O . GLN A 1 79 ? -0.525 -10.780 11.680 1.00 86.56 79 GLN A O 1
ATOM 591 N N . THR A 1 80 ? 0.187 -8.660 11.428 1.00 84.38 80 THR A N 1
ATOM 592 C CA . THR A 1 80 ? -0.479 -8.129 12.634 1.00 84.38 80 THR A CA 1
ATOM 593 C C . THR A 1 80 ? -1.985 -8.398 12.635 1.00 84.38 80 THR A C 1
ATOM 595 O O . THR A 1 80 ? -2.580 -8.597 13.684 1.00 84.38 80 THR A O 1
ATOM 598 N N . ARG A 1 81 ? -2.626 -8.444 11.460 1.00 78.31 81 ARG A N 1
ATOM 599 C CA . ARG A 1 81 ? -4.073 -8.708 11.329 1.00 78.31 81 ARG A CA 1
ATOM 600 C C . ARG A 1 81 ? -4.466 -10.185 11.348 1.00 78.31 81 ARG A C 1
ATOM 602 O O . ARG A 1 81 ? -5.661 -10.481 11.345 1.00 78.31 81 ARG A O 1
ATOM 609 N N . ARG A 1 82 ? -3.499 -11.103 11.276 1.00 72.44 82 ARG A N 1
ATOM 610 C CA . ARG A 1 82 ? -3.736 -12.556 11.362 1.00 72.44 82 ARG A CA 1
ATOM 611 C C . ARG A 1 82 ? -3.622 -13.088 12.791 1.00 72.44 82 ARG A C 1
ATOM 613 O O . ARG A 1 82 ? -4.120 -14.186 13.035 1.00 72.44 82 ARG A O 1
ATOM 620 N N . GLU A 1 83 ? -2.946 -12.355 13.671 1.00 60.12 83 GLU A N 1
ATOM 621 C CA . GLU A 1 83 ? -2.769 -12.665 15.098 1.00 60.12 83 GLU A CA 1
ATOM 622 C C . GLU A 1 83 ? -3.952 -12.160 15.939 1.00 60.12 83 GLU A C 1
ATOM 624 O O . GLU A 1 83 ? -4.331 -12.886 16.889 1.00 60.12 83 GLU A O 1
#